Protein AF-A0A5K0V9V5-F1 (afdb_monomer_lite)

pLDDT: mean 93.22, std 4.45, range [77.81, 97.31]

Secondary structure (DSSP, 8-state):
--HHHHHHHHHHHHHSTT--EEEE-GGGGSHHHHHHHHHHHHTTT--GGGEEEE---SSHHHHHHGGGG---

Foldseek 3Di:
DDLVVLLVVLVVPVVDDPAAAEDEEACVVDVVVVVVVLVSSVVSVDDSVRYHYHHDDDDPVVVVVVCVVPPD

Organism: NCBI:txid210225

Structure (mmCIF, N/CA/C/O backbone):
data_AF-A0A5K0V9V5-F1
#
_entry.id   AF-A0A5K0V9V5-F1
#
loop_
_atom_site.group_PDB
_atom_site.id
_atom_site.type_symbol
_atom_site.label_atom_id
_atom_site.label_alt_id
_atom_site.label_comp_id
_atom_site.label_asym_id
_atom_site.label_entity_id
_atom_site.label_seq_id
_atom_site.pdbx_PDB_ins_code
_atom_site.Cartn_x
_atom_site.Cartn_y
_atom_site.Cartn_z
_atom_site.occupancy
_atom_site.B_iso_or_equiv
_atom_site.auth_seq_id
_atom_site.auth_comp_id
_atom_site.auth_asym_id
_atom_site.auth_atom_id
_atom_site.pdbx_PDB_model_num
ATOM 1 N N . ILE A 1 1 ? 5.672 8.321 -2.251 1.00 89.75 1 ILE A N 1
ATOM 2 C CA . ILE A 1 1 ? 4.483 8.376 -1.365 1.00 89.75 1 ILE A CA 1
ATOM 3 C C . ILE A 1 1 ? 4.835 9.286 -0.199 1.00 89.75 1 ILE A C 1
ATOM 5 O O . ILE A 1 1 ? 5.932 9.147 0.329 1.00 89.75 1 ILE A O 1
ATOM 9 N N . THR A 1 2 ? 3.988 10.259 0.135 1.00 95.00 2 THR A N 1
ATOM 10 C CA . THR A 1 2 ? 4.279 11.229 1.205 1.00 95.00 2 THR A CA 1
ATOM 11 C C . THR A 1 2 ? 3.827 10.695 2.570 1.00 95.00 2 THR A C 1
ATOM 13 O O . THR A 1 2 ? 2.902 9.879 2.620 1.00 95.00 2 THR A O 1
ATOM 16 N N . PRO A 1 3 ? 4.399 11.176 3.692 1.00 94.38 3 PRO A N 1
ATOM 17 C CA . PRO A 1 3 ? 3.966 10.764 5.031 1.00 94.38 3 PRO A CA 1
ATOM 18 C C . PRO A 1 3 ? 2.470 10.993 5.283 1.00 94.38 3 PRO A C 1
ATOM 20 O O . PRO A 1 3 ? 1.807 10.174 5.913 1.00 94.38 3 PRO A O 1
ATOM 23 N N . LYS A 1 4 ? 1.909 12.080 4.734 1.00 97.06 4 LYS A N 1
ATOM 24 C CA . LYS A 1 4 ? 0.485 12.400 4.877 1.00 97.06 4 LYS A CA 1
ATOM 25 C C . LYS A 1 4 ? -0.418 11.334 4.253 1.00 97.06 4 LYS A C 1
ATOM 27 O O . LYS A 1 4 ? -1.442 11.002 4.840 1.00 97.06 4 LYS A O 1
ATOM 32 N N . VAL A 1 5 ? -0.035 10.793 3.096 1.00 96.94 5 VAL A N 1
ATOM 33 C CA . VAL A 1 5 ? -0.787 9.721 2.426 1.00 96.94 5 VAL A CA 1
ATOM 34 C C . VAL A 1 5 ? -0.766 8.445 3.267 1.00 96.94 5 VAL A C 1
ATOM 36 O O . VAL A 1 5 ? -1.819 7.857 3.485 1.00 96.94 5 VAL A O 1
ATOM 39 N N . LEU A 1 6 ? 0.393 8.074 3.825 1.00 95.8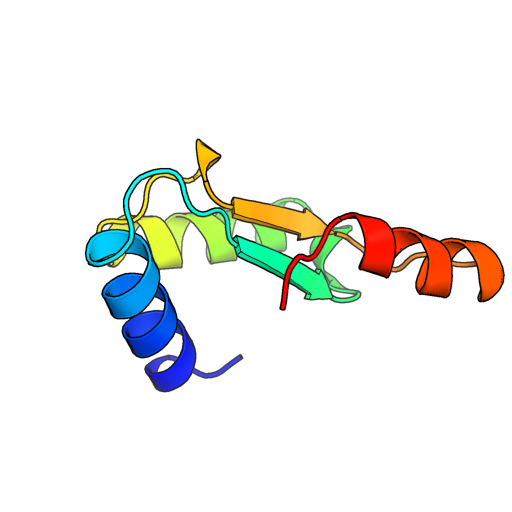8 6 LEU A N 1
ATOM 40 C CA . LEU A 1 6 ? 0.512 6.897 4.697 1.00 95.88 6 LEU A CA 1
ATOM 41 C C . LEU A 1 6 ? -0.382 7.011 5.939 1.00 95.88 6 LEU A C 1
ATOM 43 O O . LEU A 1 6 ? -1.074 6.061 6.284 1.00 95.88 6 LEU A O 1
ATOM 47 N N . GLN A 1 7 ? -0.431 8.190 6.569 1.00 96.25 7 GLN A N 1
ATOM 48 C CA . GLN A 1 7 ? -1.323 8.439 7.708 1.00 96.25 7 GLN A CA 1
ATOM 49 C C . GLN A 1 7 ? -2.804 8.290 7.341 1.00 96.25 7 GLN A C 1
ATOM 51 O O . GLN A 1 7 ? -3.591 7.803 8.148 1.00 96.25 7 GLN A O 1
ATOM 56 N N . VAL A 1 8 ? -3.205 8.738 6.148 1.00 97.12 8 VAL A N 1
ATOM 57 C CA . VAL A 1 8 ? -4.593 8.604 5.682 1.00 97.12 8 VAL A CA 1
ATOM 58 C C . VAL A 1 8 ? -4.925 7.142 5.404 1.00 97.12 8 VAL A C 1
ATOM 60 O O . VAL A 1 8 ? -5.945 6.661 5.888 1.00 97.12 8 VAL A O 1
ATOM 63 N N . TRP A 1 9 ? -4.056 6.419 4.697 1.00 96.75 9 TRP A N 1
ATOM 64 C CA . TRP A 1 9 ? -4.245 4.989 4.451 1.00 96.75 9 TRP A CA 1
ATOM 65 C C . TRP A 1 9 ? -4.324 4.191 5.750 1.00 96.75 9 TRP A C 1
ATOM 67 O O . TRP A 1 9 ? -5.228 3.373 5.892 1.00 96.75 9 TRP A O 1
ATOM 77 N N . ALA A 1 10 ? -3.463 4.490 6.728 1.00 95.38 10 ALA A N 1
ATOM 78 C CA . ALA A 1 10 ? -3.528 3.870 8.048 1.00 95.38 10 ALA A CA 1
ATOM 79 C C . ALA A 1 10 ? -4.884 4.083 8.725 1.00 95.38 10 ALA A C 1
ATOM 81 O O . ALA A 1 10 ? -5.511 3.121 9.158 1.00 95.38 10 ALA A O 1
ATOM 82 N N . LYS A 1 11 ? -5.401 5.318 8.722 1.00 96.06 11 LYS A N 1
ATOM 83 C CA . LYS A 1 11 ? -6.734 5.612 9.269 1.00 96.06 11 LYS A CA 1
ATOM 84 C C . LYS A 1 11 ? -7.844 4.821 8.574 1.00 96.06 11 LYS A C 1
ATOM 86 O O . LYS A 1 11 ? -8.727 4.313 9.257 1.00 96.06 11 LYS A O 1
ATOM 91 N N . ILE A 1 12 ? -7.795 4.701 7.246 1.00 95.94 12 ILE A N 1
ATOM 92 C CA . ILE A 1 12 ? -8.792 3.948 6.468 1.00 95.94 12 ILE A CA 1
ATOM 93 C C . ILE A 1 12 ? -8.742 2.456 6.827 1.00 95.94 12 ILE A C 1
ATOM 95 O O . ILE A 1 12 ? -9.768 1.877 7.169 1.00 95.94 12 ILE A O 1
ATOM 99 N N . LEU A 1 13 ? -7.556 1.843 6.818 1.00 95.44 13 LEU A N 1
ATOM 100 C CA . LEU A 1 13 ? -7.367 0.415 7.114 1.00 95.44 13 LEU A CA 1
ATOM 101 C C . LEU A 1 13 ? -7.726 0.049 8.564 1.00 95.44 13 LEU A C 1
ATOM 103 O O . LEU A 1 13 ? -8.182 -1.069 8.821 1.00 95.44 13 LEU A O 1
ATOM 107 N N . CYS A 1 14 ? -7.538 0.973 9.511 1.00 92.31 14 CYS A N 1
ATOM 108 C CA . CYS A 1 14 ? -8.014 0.818 10.886 1.00 92.31 14 CYS A CA 1
ATOM 109 C C . CYS A 1 14 ? -9.545 0.907 10.983 1.00 92.31 14 CYS A C 1
ATOM 111 O O . CYS A 1 14 ? -10.145 0.164 11.753 1.00 92.31 14 CYS A O 1
ATOM 113 N N . ALA A 1 15 ? -10.177 1.794 10.208 1.00 95.81 15 ALA A N 1
ATOM 114 C CA . ALA A 1 15 ? -11.629 1.976 10.207 1.00 95.81 15 ALA A CA 1
ATOM 115 C C . ALA A 1 15 ? -12.386 0.875 9.442 1.00 95.81 15 ALA A C 1
ATOM 117 O O . ALA A 1 15 ? -13.567 0.657 9.703 1.00 95.81 15 ALA A O 1
ATOM 118 N N . VAL A 1 16 ? -11.718 0.177 8.516 1.00 95.88 16 VAL A N 1
ATOM 119 C CA . VAL A 1 16 ? -12.288 -0.920 7.723 1.00 95.88 16 VAL A CA 1
ATOM 120 C C . VAL A 1 16 ? -11.535 -2.217 8.040 1.00 95.88 16 VAL A C 1
ATOM 122 O O . VAL A 1 16 ? -10.522 -2.514 7.395 1.00 95.88 16 VAL A O 1
ATOM 125 N N . PRO A 1 17 ? -11.986 -3.006 9.032 1.00 91.31 17 PRO A N 1
ATOM 126 C CA . PRO A 1 17 ? -11.385 -4.298 9.355 1.00 91.31 17 PRO A CA 1
ATOM 127 C C . PRO A 1 17 ? -11.331 -5.225 8.134 1.00 91.31 17 PRO A C 1
ATOM 129 O O . PRO A 1 17 ? -12.164 -5.126 7.237 1.00 91.31 17 PRO A O 1
ATOM 132 N N . ASN A 1 18 ? -10.348 -6.126 8.093 1.00 92.50 18 ASN A N 1
ATOM 133 C CA . ASN A 1 18 ? -10.109 -7.101 7.013 1.00 92.50 18 ASN A CA 1
ATOM 134 C C . ASN A 1 18 ? -9.740 -6.532 5.630 1.00 92.50 18 ASN A C 1
ATOM 136 O O . ASN A 1 18 ? -9.269 -7.292 4.787 1.00 92.50 18 ASN A O 1
ATOM 140 N N . SER A 1 19 ? -9.874 -5.223 5.391 1.00 96.19 19 SER A N 1
ATOM 141 C CA . SER A 1 19 ? -9.368 -4.605 4.157 1.00 96.19 19 SER A CA 1
ATOM 142 C C . SER A 1 19 ? -7.844 -4.749 4.043 1.00 96.19 19 SER A C 1
ATOM 144 O O . SER A 1 19 ? -7.135 -4.831 5.055 1.00 96.19 19 SER A O 1
ATOM 146 N N . ARG A 1 20 ? -7.326 -4.781 2.816 1.00 97.06 20 ARG A N 1
ATOM 147 C CA . ARG A 1 20 ? -5.891 -4.882 2.520 1.00 97.06 20 ARG A CA 1
ATOM 148 C C . ARG A 1 20 ? -5.454 -3.698 1.670 1.00 97.06 20 ARG A C 1
ATOM 150 O O . ARG A 1 20 ? -6.264 -3.103 0.966 1.00 97.06 20 ARG A O 1
ATOM 157 N N . LEU A 1 21 ? -4.172 -3.357 1.735 1.00 96.75 21 LEU A N 1
ATOM 158 C CA . LEU A 1 21 ? -3.573 -2.306 0.921 1.00 96.75 21 LEU A CA 1
ATOM 159 C C . LEU A 1 21 ? -2.626 -2.919 -0.103 1.00 96.75 21 LEU A C 1
ATOM 161 O O . LEU A 1 21 ? -1.575 -3.434 0.267 1.00 96.75 21 LEU A O 1
ATOM 165 N N . VAL A 1 22 ? -2.953 -2.786 -1.386 1.00 96.56 22 VAL A N 1
ATOM 166 C CA . VAL A 1 22 ? -2.045 -3.149 -2.476 1.00 96.56 22 VAL A CA 1
ATOM 167 C C . VAL A 1 22 ? -1.310 -1.894 -2.944 1.00 96.56 22 VAL A C 1
ATOM 169 O O . VAL A 1 22 ? -1.933 -0.929 -3.383 1.00 96.56 22 VAL A O 1
ATOM 172 N N . VAL A 1 23 ? 0.023 -1.885 -2.876 1.00 95.38 23 VAL A N 1
ATOM 173 C CA . VAL A 1 23 ? 0.844 -0.777 -3.390 1.00 95.38 23 VAL A CA 1
ATOM 174 C C . VAL A 1 23 ? 1.774 -1.295 -4.472 1.00 95.38 23 VAL A C 1
ATOM 176 O O . VAL A 1 23 ? 2.694 -2.073 -4.218 1.00 95.38 23 VAL A O 1
ATOM 179 N N . LYS A 1 24 ? 1.567 -0.814 -5.695 1.00 93.19 24 LYS A N 1
ATOM 180 C CA . LYS A 1 24 ? 2.400 -1.148 -6.848 1.00 93.19 24 LYS A CA 1
ATOM 181 C C . LYS A 1 24 ? 3.429 -0.056 -7.098 1.00 93.19 24 LYS A C 1
ATOM 183 O O . LYS A 1 24 ? 3.072 1.097 -7.332 1.00 93.19 24 LYS A O 1
ATOM 188 N N . CYS A 1 25 ? 4.712 -0.403 -7.052 1.00 91.81 25 CYS A N 1
ATOM 189 C CA . CYS A 1 25 ? 5.792 0.550 -7.292 1.00 91.81 25 CYS A CA 1
ATOM 190 C C . CYS A 1 25 ? 7.082 -0.157 -7.726 1.00 91.81 25 CYS A C 1
ATOM 192 O O . CYS A 1 25 ? 7.480 -1.161 -7.138 1.00 91.81 25 CYS A O 1
ATOM 194 N N . LYS A 1 26 ? 7.791 0.405 -8.717 1.00 92.12 26 LYS A N 1
ATOM 195 C CA . LYS A 1 26 ? 9.036 -0.172 -9.262 1.00 92.12 26 LYS A CA 1
ATOM 196 C C . LYS A 1 26 ? 10.089 -0.538 -8.194 1.00 92.12 26 LYS A C 1
ATOM 198 O O . LYS A 1 26 ? 10.631 -1.633 -8.294 1.00 92.12 26 LYS A O 1
ATOM 203 N N . PRO A 1 27 ? 10.371 0.294 -7.172 1.00 94.31 27 PRO A N 1
ATOM 204 C CA . PRO A 1 27 ? 11.389 0.006 -6.158 1.00 94.31 27 PRO A CA 1
ATOM 205 C C . PRO A 1 27 ? 11.081 -1.172 -5.225 1.00 94.31 27 PRO A C 1
ATOM 207 O O . PRO A 1 27 ? 11.970 -1.597 -4.495 1.00 94.31 27 PRO A O 1
ATOM 210 N N . PHE A 1 28 ? 9.863 -1.728 -5.234 1.00 95.50 28 PHE A N 1
ATOM 211 C CA . PHE A 1 28 ? 9.522 -2.878 -4.388 1.00 95.50 28 PHE A CA 1
ATOM 212 C C . PHE A 1 28 ? 10.130 -4.206 -4.857 1.00 95.50 28 PHE A C 1
ATOM 214 O O . PHE A 1 28 ? 9.851 -5.234 -4.244 1.00 95.50 28 PHE A O 1
ATOM 221 N N . CYS A 1 29 ? 10.969 -4.200 -5.901 1.00 93.94 29 CYS A N 1
ATOM 222 C CA . CYS A 1 29 ? 11.872 -5.314 -6.203 1.00 93.94 29 CYS A CA 1
ATO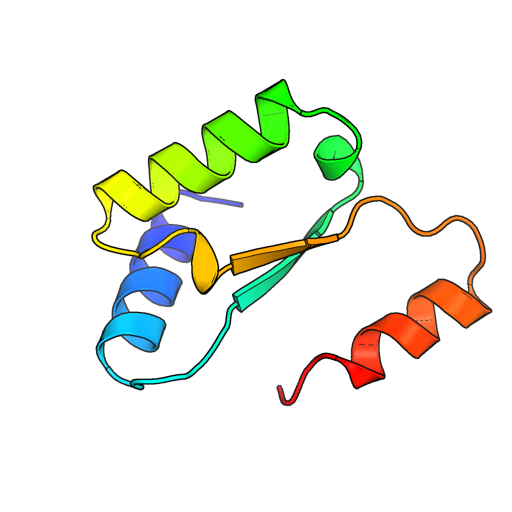M 223 C C . CYS A 1 29 ? 13.061 -5.399 -5.230 1.00 93.94 29 CYS A C 1
ATOM 225 O O . CYS A 1 29 ? 13.762 -6.403 -5.218 1.00 93.94 29 CYS A O 1
ATOM 227 N N . CYS A 1 30 ? 13.305 -4.351 -4.435 1.00 96.44 30 CYS A N 1
ATOM 228 C CA . CYS A 1 30 ? 14.381 -4.300 -3.456 1.00 96.44 30 CYS A CA 1
ATOM 229 C C . CYS A 1 30 ? 13.837 -4.532 -2.042 1.00 96.44 30 CYS A C 1
ATOM 231 O O . CYS A 1 30 ? 13.024 -3.744 -1.549 1.00 96.44 30 CYS A O 1
ATOM 233 N N . ASP A 1 31 ? 14.324 -5.572 -1.365 1.00 95.75 31 ASP A N 1
ATOM 234 C CA . ASP A 1 31 ? 13.836 -5.948 -0.035 1.00 95.75 31 ASP A CA 1
ATOM 235 C C . ASP A 1 31 ? 14.037 -4.858 1.014 1.00 95.75 31 ASP A C 1
ATOM 237 O O . ASP A 1 31 ? 13.138 -4.611 1.812 1.00 95.75 31 ASP A O 1
ATOM 241 N N . SER A 1 32 ? 15.152 -4.125 0.983 1.00 97.31 32 SER A N 1
ATOM 242 C CA . SER A 1 32 ? 15.383 -3.033 1.937 1.00 97.31 32 SER A CA 1
ATOM 243 C C . SER A 1 32 ? 14.336 -1.920 1.809 1.00 97.31 32 SER A C 1
ATOM 245 O O . SER A 1 32 ? 13.900 -1.353 2.813 1.00 97.31 32 SER A O 1
ATOM 247 N N . VAL A 1 33 ? 13.870 -1.643 0.586 1.00 96.56 33 VAL A N 1
ATOM 248 C CA . VAL A 1 33 ? 12.793 -0.679 0.333 1.00 96.56 33 VAL A CA 1
ATOM 249 C C . VAL A 1 33 ? 11.456 -1.221 0.829 1.00 96.56 33 VAL A C 1
ATOM 251 O O . VAL A 1 33 ? 10.705 -0.473 1.457 1.00 96.56 33 VAL A O 1
ATOM 254 N N . ARG A 1 34 ? 11.168 -2.510 0.594 1.00 96.88 34 ARG A N 1
ATOM 255 C CA . ARG A 1 34 ? 9.959 -3.177 1.108 1.00 96.88 34 ARG A CA 1
ATOM 256 C C . ARG A 1 34 ? 9.912 -3.109 2.633 1.00 96.88 34 ARG A C 1
ATOM 258 O O . ARG A 1 34 ? 8.930 -2.618 3.178 1.00 96.88 34 ARG A O 1
ATOM 265 N N . GLN A 1 35 ? 10.990 -3.517 3.302 1.00 96.69 35 GLN A N 1
ATOM 266 C CA . GLN A 1 35 ? 11.079 -3.521 4.763 1.00 96.69 35 GLN A CA 1
ATOM 267 C C . GLN A 1 35 ? 10.928 -2.113 5.336 1.00 96.69 35 GLN A C 1
ATOM 269 O O . GLN A 1 35 ? 10.095 -1.896 6.206 1.00 96.69 35 GLN A O 1
ATOM 274 N N . LYS A 1 36 ? 11.629 -1.115 4.780 1.00 96.12 36 LYS A N 1
ATOM 275 C CA . LYS A 1 36 ? 11.478 0.280 5.222 1.00 96.12 36 LYS A CA 1
ATOM 276 C C . LYS A 1 36 ? 10.036 0.781 5.091 1.00 96.12 36 LYS A C 1
ATOM 278 O O . LYS A 1 36 ? 9.555 1.510 5.959 1.00 96.12 36 LYS A O 1
ATOM 283 N N . PHE A 1 37 ? 9.355 0.420 4.005 1.00 96.56 37 PHE A N 1
ATOM 284 C CA . PHE A 1 37 ? 7.965 0.804 3.786 1.00 96.56 37 PHE A CA 1
ATOM 285 C C . PHE A 1 37 ? 7.025 0.129 4.793 1.00 96.56 37 PHE A C 1
ATOM 287 O O . PHE A 1 37 ? 6.230 0.822 5.424 1.00 96.56 37 PHE A O 1
ATOM 294 N N . LEU A 1 38 ? 7.161 -1.187 4.992 1.00 96.31 38 LEU A N 1
ATOM 295 C CA . LEU A 1 38 ? 6.369 -1.945 5.964 1.00 96.31 38 LEU A CA 1
ATOM 296 C C . LEU A 1 38 ? 6.591 -1.436 7.392 1.00 96.31 38 LEU A C 1
ATOM 298 O O . LEU A 1 38 ? 5.615 -1.106 8.054 1.00 96.31 38 LEU A O 1
ATOM 302 N N . SER A 1 39 ? 7.839 -1.226 7.823 1.00 96.19 39 SER A N 1
ATOM 303 C CA . SER A 1 39 ? 8.135 -0.679 9.156 1.00 96.19 39 SER A CA 1
ATOM 304 C C . SER A 1 39 ? 7.550 0.719 9.373 1.00 96.19 39 SER A C 1
ATOM 306 O O . SER A 1 39 ? 7.140 1.058 10.479 1.00 96.19 39 SER A O 1
ATOM 308 N N . THR A 1 40 ? 7.463 1.542 8.321 1.00 95.38 40 THR A N 1
ATOM 309 C CA . THR A 1 40 ? 6.808 2.859 8.421 1.00 95.38 40 THR A CA 1
ATOM 310 C C . THR A 1 40 ? 5.300 2.713 8.659 1.00 95.38 40 THR A C 1
ATOM 312 O O . THR A 1 40 ? 4.716 3.502 9.397 1.00 95.38 40 THR A O 1
ATOM 315 N N . LEU A 1 41 ? 4.654 1.720 8.042 1.00 94.75 41 LEU A N 1
ATOM 316 C CA . LEU A 1 41 ? 3.232 1.437 8.252 1.00 94.75 41 LEU A CA 1
ATOM 317 C C . LEU A 1 41 ? 2.973 0.786 9.619 1.00 94.75 41 LEU A C 1
ATOM 319 O O . LEU A 1 41 ? 2.004 1.154 10.280 1.00 94.75 41 LEU A O 1
ATOM 323 N N . GLU A 1 42 ? 3.859 -0.097 10.083 1.00 95.38 42 GLU A N 1
ATOM 324 C CA . GLU A 1 42 ? 3.808 -0.676 11.435 1.00 95.38 42 GLU A CA 1
ATOM 325 C C . GLU A 1 42 ? 3.836 0.404 12.517 1.00 95.38 42 GLU A C 1
ATOM 327 O O . GLU A 1 42 ? 3.030 0.376 13.444 1.00 95.38 42 GLU A O 1
ATOM 332 N N . GLN A 1 43 ? 4.698 1.415 12.366 1.00 95.62 43 GLN A N 1
ATOM 333 C CA . GLN A 1 43 ? 4.750 2.571 13.269 1.00 95.62 43 GLN A CA 1
ATOM 334 C C . GLN A 1 43 ? 3.444 3.383 13.298 1.00 95.62 43 GLN A C 1
ATOM 336 O O . GLN A 1 43 ? 3.199 4.121 14.250 1.00 95.62 43 GLN A O 1
ATOM 341 N N . LEU A 1 44 ? 2.599 3.253 12.270 1.00 95.00 44 LEU A N 1
ATOM 342 C CA . LEU A 1 44 ? 1.267 3.857 12.199 1.00 95.00 44 LEU A CA 1
ATOM 343 C C . LEU A 1 44 ? 0.156 2.916 12.701 1.00 95.00 44 LEU A C 1
ATOM 345 O O . LEU A 1 44 ? -1.018 3.269 12.604 1.00 95.00 44 LEU A O 1
ATOM 349 N N . GLY A 1 45 ? 0.511 1.747 13.245 1.00 91.50 45 GLY A N 1
ATOM 350 C CA . GLY A 1 45 ? -0.422 0.766 13.802 1.00 91.50 45 GLY A CA 1
ATOM 351 C C . GLY A 1 45 ? -1.003 -0.213 12.780 1.00 91.50 45 GLY A C 1
ATOM 352 O O . GLY A 1 45 ? -2.022 -0.842 13.061 1.00 91.50 45 GLY A O 1
ATOM 353 N N . LEU A 1 46 ? -0.397 -0.340 11.596 1.00 92.81 46 LEU A N 1
ATOM 354 C CA . LEU A 1 46 ? -0.835 -1.298 10.582 1.00 92.81 46 LEU A CA 1
ATOM 355 C C . LEU A 1 46 ? -0.052 -2.602 10.649 1.00 92.81 46 LEU A C 1
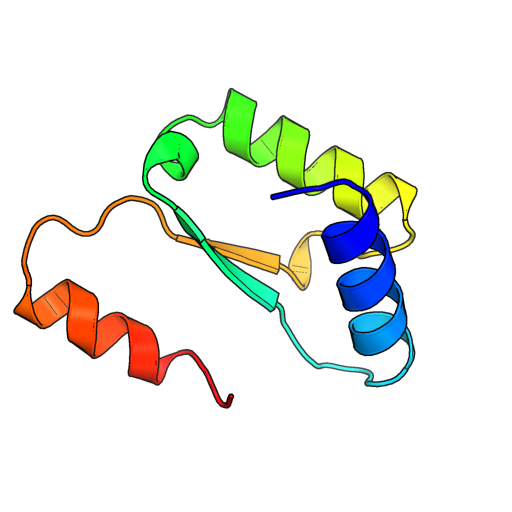ATOM 357 O O . LEU A 1 46 ? 1.174 -2.612 10.651 1.00 92.81 46 LEU A O 1
ATOM 361 N N . GLU A 1 47 ? -0.777 -3.712 10.604 1.00 92.88 47 GLU A N 1
ATOM 362 C CA . GLU A 1 47 ? -0.184 -5.038 10.494 1.00 92.88 47 GLU A CA 1
ATOM 363 C C . GLU A 1 47 ? 0.394 -5.260 9.078 1.00 92.88 47 GLU A C 1
ATOM 365 O O . GLU A 1 47 ? -0.347 -5.120 8.097 1.00 92.88 47 GLU A O 1
ATOM 370 N N . PRO A 1 48 ? 1.677 -5.652 8.928 1.00 91.62 48 PRO A N 1
ATOM 371 C CA . PRO A 1 48 ? 2.302 -5.870 7.617 1.00 91.62 48 PRO A CA 1
ATOM 372 C C . PRO A 1 48 ? 1.579 -6.902 6.765 1.00 91.62 48 PRO A C 1
ATOM 374 O O . PRO A 1 48 ? 1.545 -6.782 5.545 1.00 91.62 48 PRO A O 1
ATOM 377 N N . LEU A 1 49 ? 0.971 -7.904 7.409 1.00 93.31 49 LEU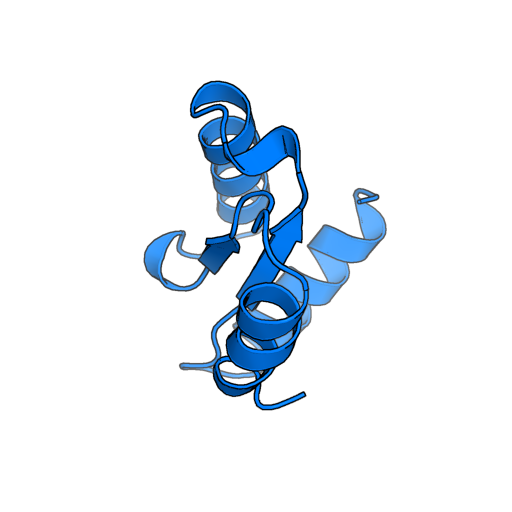 A N 1
ATOM 378 C CA . LEU A 1 49 ? 0.214 -8.960 6.741 1.00 93.31 49 LEU A CA 1
ATOM 379 C C . LEU A 1 49 ? -0.979 -8.423 5.947 1.00 93.31 49 LEU A C 1
ATOM 381 O O . LEU A 1 49 ? -1.461 -9.133 5.068 1.00 93.31 49 LEU A O 1
ATOM 385 N N . ARG A 1 50 ? -1.443 -7.193 6.212 1.00 95.50 50 ARG A N 1
ATOM 386 C CA . ARG A 1 50 ? -2.522 -6.516 5.474 1.00 95.50 50 ARG A CA 1
ATOM 387 C C . ARG A 1 50 ? -2.018 -5.663 4.302 1.00 95.50 50 ARG A C 1
ATOM 389 O O . ARG A 1 50 ? -2.819 -4.947 3.702 1.00 95.50 50 ARG A O 1
ATOM 396 N N . VAL A 1 51 ? -0.723 -5.705 3.978 1.00 96.31 51 VAL A N 1
ATOM 397 C CA . VAL A 1 51 ? -0.103 -4.873 2.938 1.00 96.31 51 VAL A CA 1
ATOM 398 C C . VAL A 1 51 ? 0.598 -5.741 1.895 1.00 96.31 51 VAL A C 1
ATOM 400 O O . VAL A 1 51 ? 1.554 -6.450 2.196 1.00 96.31 51 VAL A O 1
ATOM 403 N N . ASP A 1 52 ? 0.178 -5.614 0.640 1.00 96.12 52 ASP A N 1
ATOM 404 C CA . ASP A 1 52 ? 0.758 -6.314 -0.503 1.00 96.12 52 ASP A CA 1
ATOM 405 C C . ASP A 1 52 ? 1.577 -5.335 -1.356 1.00 96.12 52 ASP A C 1
ATOM 407 O O . ASP A 1 52 ? 1.051 -4.408 -1.976 1.00 96.12 52 ASP A O 1
ATOM 411 N N . LEU A 1 53 ? 2.899 -5.523 -1.389 1.00 95.81 53 LEU A N 1
ATOM 412 C CA . LEU A 1 53 ? 3.813 -4.681 -2.167 1.00 95.81 53 LEU A CA 1
ATOM 413 C C . LEU A 1 53 ? 4.170 -5.356 -3.491 1.00 95.81 53 LEU A C 1
ATOM 415 O O . LEU A 1 53 ? 4.907 -6.347 -3.509 1.00 95.81 53 LEU A O 1
ATOM 419 N N . LEU A 1 54 ? 3.690 -4.789 -4.597 1.00 94.75 54 LEU A N 1
ATOM 420 C CA . LEU A 1 54 ? 3.918 -5.314 -5.941 1.00 94.75 54 LEU A CA 1
ATOM 421 C C . LEU A 1 54 ? 5.075 -4.556 -6.624 1.00 94.75 54 LEU A C 1
ATOM 423 O O . LEU A 1 54 ? 4.998 -3.328 -6.761 1.00 94.75 54 LEU A O 1
ATOM 427 N N . PRO A 1 55 ? 6.152 -5.245 -7.053 1.00 94.06 55 PRO A N 1
ATOM 428 C CA . PRO A 1 55 ? 7.251 -4.626 -7.793 1.00 94.06 55 PRO A CA 1
ATOM 429 C C . PRO A 1 55 ? 6.825 -4.227 -9.214 1.00 94.06 55 PRO A C 1
ATOM 431 O O . PRO A 1 55 ? 5.664 -4.357 -9.610 1.00 94.06 55 PRO A O 1
ATOM 434 N N . LEU A 1 56 ? 7.776 -3.729 -10.010 1.00 90.75 56 LEU A N 1
ATOM 435 C CA . LEU A 1 56 ? 7.542 -3.532 -11.439 1.00 90.75 56 LEU A CA 1
ATOM 436 C C . LEU A 1 56 ? 7.156 -4.861 -12.097 1.00 90.75 56 LEU A C 1
ATOM 438 O O . LEU A 1 56 ? 7.906 -5.831 -12.037 1.00 90.75 56 LEU A O 1
ATOM 442 N N . ILE A 1 57 ? 6.020 -4.847 -12.780 1.00 87.38 57 ILE A N 1
ATOM 443 C CA . ILE A 1 57 ? 5.597 -5.905 -13.688 1.00 87.38 57 ILE A CA 1
ATOM 444 C C . ILE A 1 57 ? 6.037 -5.488 -15.091 1.00 87.38 57 ILE A C 1
ATOM 446 O O . ILE A 1 57 ? 5.724 -4.377 -15.524 1.00 87.38 57 ILE A O 1
ATOM 450 N N . LEU A 1 58 ? 6.825 -6.339 -15.752 1.00 79.81 58 LEU A N 1
ATOM 451 C CA . LEU A 1 58 ? 7.550 -5.996 -16.980 1.00 79.81 58 LEU A CA 1
ATOM 452 C C . LEU A 1 58 ? 6.640 -5.878 -18.206 1.00 79.81 58 LEU A C 1
ATOM 454 O O . LEU A 1 58 ? 6.882 -5.034 -19.065 1.00 79.81 58 LEU A O 1
ATOM 458 N N . LEU A 1 59 ? 5.611 -6.720 -18.295 1.00 81.94 59 LEU A N 1
ATOM 459 C CA . LEU A 1 59 ? 4.727 -6.787 -19.451 1.00 81.94 59 LEU A CA 1
ATOM 460 C C . LEU A 1 59 ? 3.440 -6.002 -19.185 1.00 81.94 59 LEU A C 1
ATOM 462 O O . LEU A 1 59 ? 2.849 -6.079 -18.109 1.00 81.94 59 LEU A O 1
ATOM 466 N N . ASN A 1 60 ? 2.981 -5.250 -20.187 1.00 80.62 60 ASN A N 1
ATOM 467 C CA . ASN A 1 60 ? 1.797 -4.393 -20.058 1.00 80.62 60 ASN A CA 1
ATOM 468 C C . ASN A 1 60 ? 0.503 -5.182 -19.806 1.00 80.62 60 ASN A C 1
ATOM 470 O O . ASN A 1 60 ? -0.388 -4.684 -19.122 1.00 80.62 60 ASN A O 1
ATOM 474 N N . HIS A 1 61 ? 0.389 -6.407 -20.327 1.00 77.81 61 HIS A N 1
ATOM 475 C CA . HIS A 1 61 ? -0.784 -7.244 -20.068 1.00 77.81 61 HIS A CA 1
ATOM 476 C C . HIS A 1 61 ? -0.827 -7.688 -18.600 1.00 77.81 61 HIS A C 1
ATOM 478 O O . HIS A 1 61 ? -1.838 -7.479 -17.934 1.00 77.81 61 HIS A O 1
ATOM 484 N N . ASP A 1 62 ? 0.296 -8.162 -18.058 1.00 79.81 62 ASP A N 1
ATOM 485 C CA . ASP A 1 62 ? 0.429 -8.508 -16.640 1.00 79.81 62 ASP A CA 1
ATOM 486 C C . ASP A 1 62 ? 0.248 -7.271 -15.743 1.00 79.81 62 ASP A C 1
ATOM 488 O O . ASP A 1 62 ? -0.311 -7.339 -14.646 1.00 79.81 62 ASP A O 1
ATOM 492 N N . HIS A 1 63 ? 0.686 -6.098 -16.219 1.00 85.25 63 HIS A N 1
ATOM 493 C CA . HIS A 1 63 ? 0.469 -4.833 -15.527 1.00 85.25 63 HIS A CA 1
ATOM 494 C C . HIS A 1 63 ? -1.024 -4.560 -15.329 1.00 85.25 63 HIS A C 1
ATOM 496 O O . HIS A 1 63 ? -1.401 -4.137 -14.233 1.00 85.25 63 HIS A O 1
ATOM 502 N N . MET A 1 64 ? -1.836 -4.783 -16.368 1.00 88.94 64 MET A N 1
ATOM 503 C CA . MET A 1 64 ? -3.289 -4.629 -16.309 1.00 88.94 64 MET A CA 1
ATOM 504 C C . MET A 1 64 ? -3.944 -5.728 -15.477 1.00 88.94 64 MET A C 1
ATOM 506 O O . MET A 1 64 ? -4.855 -5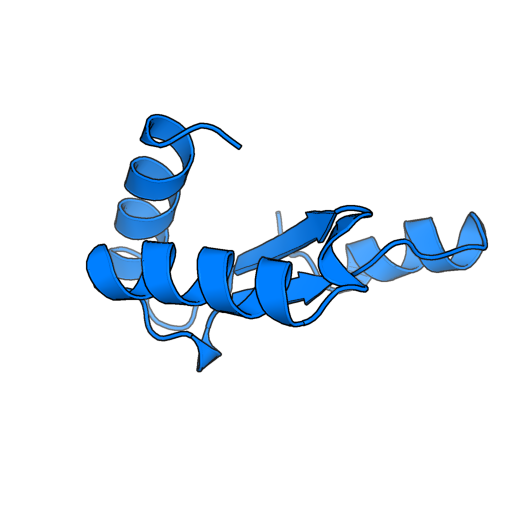.439 -14.707 1.00 88.94 64 MET A O 1
ATOM 510 N N . GLN A 1 65 ? -3.447 -6.963 -15.556 1.00 88.56 65 GLN A N 1
ATOM 511 C CA . GLN A 1 65 ? -3.971 -8.076 -14.768 1.00 88.56 65 GLN A CA 1
ATOM 512 C C . GLN A 1 65 ? -3.835 -7.835 -13.260 1.00 88.56 65 GLN A C 1
ATOM 514 O O . GLN A 1 65 ? -4.725 -8.211 -12.504 1.00 88.56 65 GLN A O 1
ATOM 519 N N . ALA A 1 66 ? -2.786 -7.143 -12.811 1.00 88.88 66 ALA A N 1
ATOM 520 C CA . ALA A 1 66 ? -2.607 -6.813 -11.396 1.00 88.88 66 ALA A CA 1
ATOM 521 C C . ALA A 1 66 ? -3.745 -5.967 -10.794 1.00 88.88 66 ALA A C 1
ATOM 523 O O . ALA A 1 66 ? -3.926 -5.993 -9.580 1.00 88.88 66 ALA A O 1
ATOM 524 N N . TYR A 1 67 ? -4.525 -5.246 -11.609 1.00 90.94 67 TYR A N 1
ATOM 525 C CA . TYR A 1 67 ? -5.695 -4.507 -11.120 1.00 90.94 67 TYR A CA 1
ATOM 526 C C . TYR A 1 67 ? -6.847 -5.426 -10.705 1.00 90.94 67 TYR A C 1
ATOM 528 O O . TYR A 1 67 ? -7.681 -5.012 -9.915 1.00 90.94 67 TYR A O 1
ATOM 536 N N . SER A 1 68 ? -6.863 -6.689 -11.146 1.00 92.06 68 SER A N 1
ATOM 537 C CA . SER A 1 68 ? -7.829 -7.681 -10.645 1.00 92.06 68 SER A CA 1
ATOM 538 C C . SER A 1 68 ? -7.652 -8.016 -9.157 1.00 92.06 68 SER A C 1
ATOM 540 O O . SER A 1 68 ? -8.526 -8.642 -8.569 1.00 92.06 68 SER A O 1
ATOM 542 N N . LEU A 1 69 ? -6.537 -7.597 -8.546 1.00 90.44 69 LEU A N 1
ATOM 543 C CA . LEU A 1 69 ? -6.263 -7.741 -7.114 1.00 90.44 69 LEU A CA 1
ATOM 544 C C . LEU A 1 69 ? -6.812 -6.570 -6.278 1.00 90.44 69 LEU A C 1
ATOM 546 O O . LEU A 1 69 ? -6.594 -6.546 -5.069 1.00 90.44 69 LEU A O 1
ATOM 550 N N . MET A 1 70 ? -7.428 -5.565 -6.911 1.00 94.38 70 MET A N 1
ATOM 551 C CA . MET A 1 70 ? -7.866 -4.325 -6.270 1.00 94.38 70 MET A CA 1
ATOM 552 C C . MET A 1 70 ? -9.373 -4.158 -6.432 1.00 94.38 70 MET A C 1
ATOM 554 O O . MET A 1 70 ? -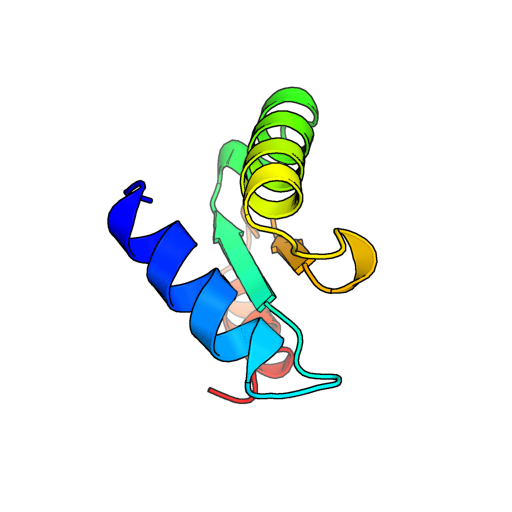9.890 -4.187 -7.546 1.00 94.38 70 MET A O 1
ATOM 558 N N . ASP A 1 71 ? -10.062 -3.934 -5.317 1.00 94.44 71 ASP A N 1
ATOM 559 C CA . ASP A 1 71 ? -11.495 -3.632 -5.327 1.00 94.44 71 ASP A CA 1
ATOM 560 C C . ASP A 1 71 ? -11.780 -2.158 -5.681 1.00 94.44 71 ASP A C 1
ATOM 562 O O . ASP A 1 71 ? -12.854 -1.848 -6.200 1.00 94.44 71 ASP A O 1
ATOM 566 N N . ILE A 1 72 ? -10.830 -1.252 -5.383 1.00 91.69 72 ILE A N 1
ATOM 567 C CA . ILE A 1 72 ? -10.913 0.209 -5.584 1.00 91.69 72 ILE A CA 1
ATOM 568 C C . ILE A 1 72 ? -9.599 0.817 -6.079 1.00 91.69 72 ILE A C 1
ATOM 570 O O . ILE A 1 72 ? -8.523 0.258 -5.760 1.00 91.69 72 ILE A O 1
#

Sequence (72 aa):
ITPKVLQVWAKILCAVPNSRLVVKCKPFCCDSVRQKFLSTLEQLGLEPLRVDLLPLILLNHDHMQAYSLMDI

InterPro domains:
  IPR051939 Glycosyltransferase 41/O-GlcNAc transferase [PTHR44835] (1-72)

Radius of gyration: 12.61 Å; chains: 1; bounding box: 28×21×34 Å